Protein AF-A0A7C5YKZ9-F1 (afdb_monomer_lite)

Secondary structure (DSSP, 8-state):
--HHHHHHHHHTTSTTHHHHHHHHHTTSPTT-EEE--SSTTTT-EEE--TTSPTTGGGT-TTHHHHHHHHHH--TT-----TT-SS-TT-

Sequence (90 aa):
MDIKAKIISGAGKIPGGDKFLRAIARRYKEGSVVRIGAGEAKGLLWQRSHRYVNGYWLGIYELELQACIANELKAGDIFFDIGANAGFFL

pLDDT: mean 83.02, std 12.91, range [51.53, 97.12]

Foldseek 3Di:
DWPVLVVLVVLVVDVCSVVVVVVVVVVQDQQDWAAAPDAPSHRPIDGDHPVDDPCLSNRNPPRVVSVVCVVPDDPPDDDDPPPDDRPSVD

Radius of gyration: 14.32 Å; chains: 1; bounding box: 43×24×27 Å

Structure (mmCIF, N/CA/C/O backbone):
data_AF-A0A7C5YKZ9-F1
#
_entry.id   AF-A0A7C5YKZ9-F1
#
loop_
_atom_site.group_PDB
_atom_site.id
_atom_site.type_symbol
_atom_site.label_atom_id
_atom_site.label_alt_id
_atom_site.label_comp_id
_atom_site.label_asym_id
_atom_site.label_entity_id
_atom_site.label_seq_id
_atom_site.pdbx_PDB_ins_code
_atom_site.Cartn_x
_atom_site.Cartn_y
_atom_site.Cartn_z
_atom_site.occupancy
_atom_site.B_iso_or_equiv
_atom_site.auth_seq_id
_atom_site.auth_comp_id
_atom_site.auth_asym_id
_atom_site.auth_atom_id
_atom_site.pdbx_PDB_model_num
ATOM 1 N N . MET A 1 1 ? 6.799 9.675 9.017 1.00 51.53 1 MET A N 1
ATOM 2 C CA . MET A 1 1 ? 7.430 9.556 7.680 1.00 51.53 1 MET A CA 1
ATOM 3 C C . MET A 1 1 ? 8.472 8.433 7.720 1.00 51.53 1 MET A C 1
ATOM 5 O O . MET A 1 1 ? 9.419 8.537 8.492 1.00 51.53 1 MET A O 1
ATOM 9 N N . ASP A 1 2 ? 8.270 7.339 6.976 1.00 65.44 2 ASP A N 1
ATOM 10 C CA . ASP A 1 2 ? 9.111 6.125 7.029 1.00 65.44 2 ASP A CA 1
ATOM 11 C C . ASP A 1 2 ? 10.542 6.385 6.503 1.00 65.44 2 ASP A C 1
ATOM 13 O O . ASP A 1 2 ? 10.741 6.845 5.374 1.00 65.44 2 ASP A O 1
ATOM 17 N N . ILE A 1 3 ? 11.553 6.078 7.324 1.00 61.31 3 ILE A N 1
ATOM 18 C CA . ILE A 1 3 ? 12.985 6.273 7.032 1.00 61.31 3 ILE A CA 1
ATOM 19 C C . ILE A 1 3 ? 13.399 5.566 5.732 1.00 61.31 3 ILE A C 1
ATOM 21 O O . ILE A 1 3 ? 14.189 6.115 4.960 1.00 61.31 3 ILE A O 1
ATOM 25 N N . LYS A 1 4 ? 12.846 4.381 5.437 1.00 61.97 4 LYS A N 1
ATOM 26 C CA . LYS A 1 4 ? 13.185 3.637 4.213 1.00 61.97 4 LYS A CA 1
ATOM 27 C C . LYS A 1 4 ? 12.720 4.361 2.957 1.00 61.97 4 LYS A C 1
ATOM 29 O O . LYS A 1 4 ? 13.448 4.379 1.967 1.00 61.97 4 LYS A O 1
ATOM 34 N N . ALA A 1 5 ? 11.554 4.998 2.997 1.00 59.66 5 ALA A N 1
ATOM 35 C CA . ALA A 1 5 ? 11.042 5.752 1.860 1.00 59.66 5 ALA A CA 1
ATOM 36 C C . ALA A 1 5 ? 11.910 6.976 1.543 1.00 59.66 5 ALA A C 1
ATOM 38 O O . ALA A 1 5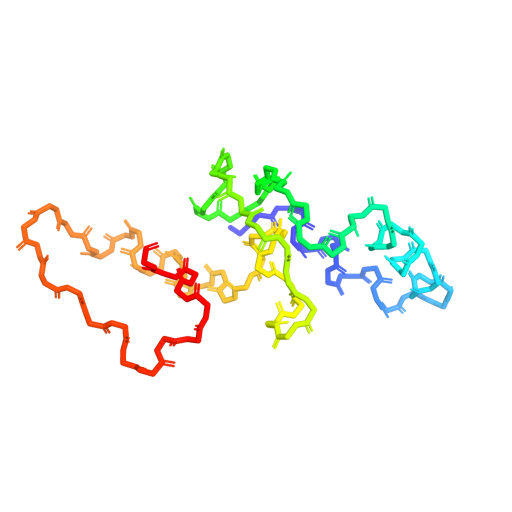 ? 12.193 7.251 0.377 1.00 59.66 5 ALA A O 1
ATOM 39 N N . LYS A 1 6 ? 12.405 7.661 2.582 1.00 61.06 6 LYS A N 1
ATOM 40 C CA . LYS A 1 6 ? 13.318 8.807 2.447 1.00 61.06 6 LYS A CA 1
ATO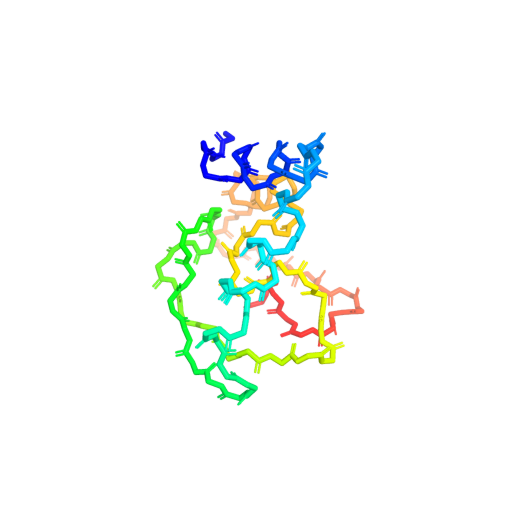M 41 C C . LYS A 1 6 ? 14.681 8.402 1.869 1.00 61.06 6 LYS A C 1
ATOM 43 O O . LYS A 1 6 ? 15.273 9.144 1.092 1.00 61.06 6 LYS A O 1
ATOM 48 N N . ILE A 1 7 ? 15.161 7.203 2.208 1.00 65.00 7 ILE A N 1
ATOM 49 C CA . ILE A 1 7 ? 16.392 6.633 1.640 1.00 65.00 7 ILE A CA 1
ATOM 50 C C . ILE A 1 7 ? 16.192 6.264 0.165 1.00 65.00 7 ILE A C 1
ATOM 52 O O . ILE A 1 7 ? 17.043 6.585 -0.662 1.00 65.00 7 ILE A O 1
ATOM 56 N N . ILE A 1 8 ? 15.066 5.635 -0.187 1.00 62.22 8 ILE A N 1
ATOM 57 C CA . ILE A 1 8 ? 14.766 5.255 -1.577 1.00 62.22 8 ILE A CA 1
ATOM 58 C C . ILE A 1 8 ? 14.630 6.500 -2.467 1.00 62.22 8 ILE A C 1
ATOM 60 O O . ILE A 1 8 ? 15.188 6.522 -3.564 1.00 62.22 8 ILE A O 1
ATOM 64 N N . SER A 1 9 ? 13.960 7.556 -1.992 1.00 59.00 9 SER A N 1
ATOM 65 C CA . SER A 1 9 ? 13.831 8.813 -2.742 1.00 59.00 9 SER A CA 1
ATOM 66 C C . SER A 1 9 ? 15.144 9.607 -2.822 1.00 59.00 9 SER A C 1
ATOM 68 O O . SER A 1 9 ? 15.405 10.266 -3.829 1.00 59.00 9 SER A O 1
ATOM 70 N N . GLY A 1 10 ? 16.009 9.511 -1.805 1.00 59.41 10 GLY A N 1
ATOM 71 C CA . GLY A 1 10 ? 17.342 10.123 -1.795 1.00 59.41 10 GLY A CA 1
ATOM 72 C C . GLY A 1 10 ? 18.361 9.419 -2.700 1.00 59.41 10 GLY A C 1
ATOM 73 O O . GLY A 1 10 ? 19.165 10.084 -3.353 1.00 59.41 10 GLY A O 1
ATOM 74 N N . ALA A 1 11 ? 18.304 8.088 -2.802 1.00 59.41 11 ALA A N 1
ATOM 75 C CA . ALA A 1 11 ? 19.246 7.287 -3.589 1.00 59.41 11 ALA A CA 1
ATOM 76 C C . ALA A 1 11 ? 19.186 7.569 -5.103 1.00 59.41 11 ALA A C 1
ATOM 78 O O . ALA A 1 11 ? 20.189 7.410 -5.797 1.00 59.41 11 ALA A O 1
ATOM 79 N N . GLY A 1 12 ? 18.043 8.040 -5.618 1.00 56.09 12 GLY A N 1
ATOM 80 C CA . GLY A 1 12 ? 17.884 8.430 -7.025 1.00 56.09 12 GLY A CA 1
ATOM 81 C C . GLY A 1 12 ? 18.662 9.688 -7.435 1.00 56.09 12 GLY A C 1
ATOM 82 O O . GLY A 1 12 ? 18.796 9.950 -8.626 1.00 56.09 12 GLY A O 1
ATOM 83 N N . LYS A 1 13 ? 19.189 10.456 -6.471 1.00 60.34 13 LYS A N 1
ATOM 84 C CA . LYS A 1 13 ? 19.971 11.682 -6.714 1.00 60.34 13 LYS A CA 1
ATOM 85 C C . LYS A 1 13 ? 21.485 11.438 -6.784 1.00 60.34 13 LYS A C 1
ATOM 87 O O . LYS A 1 13 ? 22.235 12.370 -7.054 1.00 60.34 13 LYS A O 1
ATOM 92 N N . ILE A 1 14 ? 21.937 10.205 -6.536 1.00 67.56 14 ILE A N 1
ATOM 93 C CA . ILE A 1 14 ? 23.355 9.824 -6.547 1.00 67.56 14 ILE A CA 1
ATOM 94 C C . ILE A 1 14 ? 23.714 9.281 -7.941 1.00 67.56 14 ILE A C 1
ATOM 96 O O . ILE A 1 14 ? 23.035 8.361 -8.413 1.00 67.56 14 ILE A O 1
ATOM 100 N N . PRO A 1 15 ? 24.782 9.773 -8.602 1.00 61.31 15 PRO A N 1
ATOM 101 C CA . PRO A 1 15 ? 25.251 9.210 -9.867 1.00 61.31 15 PRO A CA 1
ATOM 102 C C . PRO A 1 15 ? 25.519 7.699 -9.736 1.00 61.31 15 PRO A C 1
ATOM 104 O O . PRO A 1 15 ? 26.320 7.276 -8.907 1.00 61.31 15 PRO A O 1
ATOM 107 N N . GLY A 1 16 ? 24.824 6.870 -10.525 1.00 66.44 16 GLY A N 1
ATOM 108 C CA . GLY A 1 16 ? 24.913 5.401 -10.473 1.00 66.44 16 GLY A CA 1
ATOM 109 C C . GLY A 1 16 ? 23.965 4.709 -9.479 1.00 66.44 16 GLY A C 1
ATOM 110 O O . GLY A 1 16 ? 23.807 3.485 -9.542 1.00 66.44 16 GLY A O 1
ATOM 111 N N . GLY A 1 17 ? 23.278 5.463 -8.614 1.00 66.50 17 GLY A N 1
ATOM 112 C CA . GLY A 1 17 ? 22.252 4.939 -7.704 1.00 66.50 17 GLY A CA 1
ATOM 113 C C . GLY A 1 17 ? 21.041 4.364 -8.445 1.00 66.50 17 GLY A C 1
ATOM 114 O O . GLY A 1 17 ? 20.444 3.380 -8.014 1.00 66.50 17 GLY A O 1
ATOM 115 N N . ASP A 1 18 ? 20.737 4.889 -9.629 1.00 66.88 18 ASP A N 1
ATOM 116 C CA . ASP A 1 18 ? 19.675 4.403 -10.505 1.00 66.88 18 ASP A CA 1
ATOM 117 C C . ASP A 1 18 ? 19.933 2.967 -11.012 1.00 66.88 18 ASP A C 1
ATOM 119 O O . ASP A 1 18 ? 19.013 2.148 -11.051 1.00 66.88 18 ASP A O 1
ATOM 123 N N . LYS A 1 19 ? 21.182 2.616 -11.351 1.00 72.50 19 LYS A N 1
ATOM 124 C CA . LYS A 1 19 ? 21.564 1.253 -11.765 1.00 72.50 19 LYS A CA 1
ATOM 125 C C . LYS A 1 19 ? 21.416 0.261 -10.615 1.00 72.50 19 LYS A C 1
ATOM 127 O O . LYS A 1 19 ? 20.943 -0.857 -10.830 1.00 72.50 19 LYS A O 1
ATOM 132 N N . PHE A 1 20 ? 21.779 0.677 -9.404 1.00 70.69 20 PHE A N 1
ATOM 133 C CA . PHE A 1 20 ? 21.617 -0.123 -8.192 1.00 70.69 20 PHE A CA 1
ATOM 134 C C . PHE A 1 20 ? 20.137 -0.341 -7.846 1.00 70.69 20 PHE A C 1
ATOM 136 O O . PHE A 1 20 ? 19.709 -1.480 -7.648 1.00 70.69 20 PHE A O 1
ATOM 143 N N . LEU A 1 21 ? 19.326 0.721 -7.879 1.00 70.69 21 LEU A N 1
ATOM 144 C CA . LEU A 1 21 ? 17.878 0.641 -7.675 1.00 70.69 21 LEU A CA 1
ATOM 145 C C . LEU A 1 21 ? 17.208 -0.257 -8.724 1.00 70.69 21 LEU A C 1
ATOM 147 O O . LEU A 1 21 ? 16.397 -1.113 -8.369 1.00 70.69 21 LEU A O 1
ATOM 151 N N . ARG A 1 22 ? 17.600 -0.152 -10.002 1.00 72.06 22 ARG A N 1
ATOM 152 C CA . ARG A 1 22 ? 17.141 -1.064 -11.066 1.00 72.06 22 ARG A CA 1
ATOM 153 C C . ARG A 1 22 ? 17.552 -2.512 -10.804 1.00 72.06 22 ARG A C 1
ATOM 155 O O . ARG A 1 22 ? 16.753 -3.417 -11.030 1.00 72.06 22 ARG A O 1
ATOM 162 N N . ALA A 1 23 ? 18.770 -2.758 -10.322 1.00 74.69 23 ALA A N 1
ATOM 163 C CA . ALA A 1 23 ? 19.235 -4.106 -9.998 1.00 74.69 23 ALA A CA 1
ATOM 164 C C . ALA A 1 23 ? 18.432 -4.743 -8.857 1.00 74.69 23 ALA A C 1
ATOM 166 O O . ALA A 1 23 ? 18.074 -5.916 -8.950 1.00 74.69 23 ALA A O 1
ATOM 167 N N . ILE A 1 24 ? 18.093 -3.968 -7.825 1.00 74.50 24 IL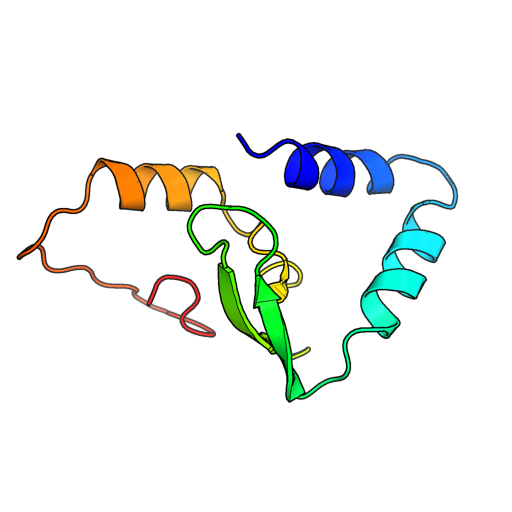E A N 1
ATOM 168 C CA . ILE A 1 24 ? 17.196 -4.414 -6.755 1.00 74.50 24 ILE A CA 1
ATOM 169 C C . ILE A 1 24 ? 15.785 -4.648 -7.302 1.00 74.50 24 ILE A C 1
ATOM 171 O O . ILE A 1 24 ? 15.201 -5.695 -7.035 1.00 74.50 24 ILE A O 1
ATOM 175 N N . ALA A 1 25 ? 15.251 -3.724 -8.104 1.00 73.50 25 ALA A N 1
ATOM 176 C CA . ALA A 1 25 ? 13.908 -3.839 -8.668 1.00 73.50 25 ALA A CA 1
ATOM 177 C C . ALA A 1 25 ? 13.733 -5.099 -9.536 1.00 73.50 25 ALA A C 1
ATOM 179 O O . ALA A 1 25 ? 12.666 -5.706 -9.507 1.00 73.50 25 ALA A O 1
ATOM 180 N N . ARG A 1 26 ? 14.783 -5.538 -10.247 1.00 75.81 26 ARG A N 1
ATOM 181 C CA . ARG A 1 26 ? 14.791 -6.788 -11.034 1.00 75.81 26 ARG A CA 1
ATOM 182 C C . ARG A 1 26 ? 14.661 -8.067 -10.199 1.00 75.81 26 ARG A C 1
ATOM 184 O O . ARG A 1 26 ? 14.348 -9.110 -10.763 1.00 75.81 26 ARG A O 1
ATOM 191 N N . ARG A 1 27 ? 14.919 -8.024 -8.886 1.00 76.00 27 ARG A N 1
ATOM 192 C CA . ARG A 1 27 ? 14.778 -9.206 -8.010 1.00 76.00 27 ARG A CA 1
ATOM 193 C C . ARG A 1 27 ? 13.323 -9.574 -7.756 1.00 76.00 27 ARG A C 1
ATOM 195 O O . ARG A 1 27 ? 13.022 -10.735 -7.502 1.00 76.00 27 ARG A O 1
ATOM 202 N N . TYR A 1 28 ? 12.431 -8.599 -7.833 1.00 78.56 28 TYR A N 1
ATOM 203 C CA . TYR A 1 28 ? 11.001 -8.838 -7.758 1.00 78.56 28 TYR A CA 1
ATOM 204 C C . TYR A 1 28 ? 10.552 -9.275 -9.149 1.00 78.56 28 TYR A C 1
ATOM 206 O O . TYR A 1 28 ? 10.763 -8.539 -10.099 1.00 78.56 28 TYR A O 1
ATOM 214 N N . LYS A 1 29 ? 9.991 -10.470 -9.327 1.00 83.62 29 LYS A N 1
ATOM 215 C CA . LYS A 1 29 ? 9.542 -10.926 -10.657 1.00 83.62 29 LYS A CA 1
ATOM 216 C C . LYS A 1 29 ? 8.141 -10.396 -10.944 1.00 83.62 29 LYS A C 1
ATOM 218 O O . LYS A 1 29 ? 7.376 -10.158 -10.010 1.00 83.62 29 LYS A O 1
ATOM 223 N N . GLU A 1 30 ? 7.804 -10.195 -12.211 1.00 85.81 30 GLU A N 1
ATOM 224 C CA . GLU A 1 30 ? 6.417 -9.891 -12.576 1.00 85.81 30 GLU A CA 1
ATOM 225 C C . GLU A 1 30 ? 5.480 -10.993 -12.073 1.00 85.81 30 GLU A C 1
ATOM 227 O O . GLU A 1 30 ? 5.838 -12.170 -12.121 1.00 85.81 30 GLU A O 1
ATOM 232 N N . GLY A 1 31 ? 4.330 -10.612 -11.518 1.00 87.38 31 GLY A N 1
ATOM 233 C CA . GLY A 1 31 ? 3.366 -11.539 -10.928 1.00 87.38 31 GLY A CA 1
ATOM 234 C C . GLY A 1 31 ? 3.781 -12.145 -9.583 1.00 87.38 31 GLY A C 1
ATOM 235 O O . GLY A 1 31 ? 2.991 -12.871 -8.987 1.00 87.38 31 GLY A O 1
ATOM 236 N N . SER A 1 32 ? 4.986 -11.860 -9.071 1.00 90.62 32 SER A N 1
ATOM 237 C CA . SER A 1 32 ? 5.403 -12.358 -7.753 1.00 90.62 32 SER A CA 1
ATOM 238 C C . SER A 1 32 ? 4.651 -11.664 -6.621 1.00 90.62 32 SER A C 1
ATOM 240 O O . SER A 1 32 ? 4.413 -10.458 -6.670 1.00 90.62 32 SER A O 1
ATOM 242 N N . VAL A 1 33 ? 4.314 -12.421 -5.578 1.00 93.31 33 VAL A N 1
ATOM 243 C CA . VAL A 1 33 ? 3.764 -11.872 -4.336 1.00 93.31 33 VAL A CA 1
ATOM 244 C C . VAL A 1 33 ? 4.913 -11.501 -3.407 1.00 93.31 33 VAL A C 1
ATOM 246 O O . VAL A 1 33 ? 5.804 -12.310 -3.146 1.00 93.31 33 VAL A O 1
ATOM 249 N N . VAL A 1 34 ? 4.904 -10.267 -2.915 1.00 91.25 34 VAL A N 1
ATOM 250 C CA . VAL A 1 34 ? 5.959 -9.712 -2.066 1.00 91.25 34 VAL A CA 1
ATOM 251 C C . VAL A 1 34 ? 5.343 -9.095 -0.821 1.00 91.25 34 VAL A C 1
ATOM 253 O O . VAL A 1 34 ? 4.204 -8.639 -0.844 1.00 91.25 34 VAL A O 1
ATOM 256 N N . ARG A 1 35 ? 6.096 -9.061 0.277 1.00 94.25 35 ARG A N 1
ATOM 257 C CA . ARG A 1 35 ? 5.660 -8.368 1.489 1.00 94.25 35 ARG A CA 1
ATOM 258 C C . ARG A 1 35 ? 6.028 -6.890 1.402 1.00 94.25 35 ARG A C 1
ATOM 260 O O . ARG A 1 35 ? 7.194 -6.568 1.173 1.00 94.25 35 ARG A O 1
ATOM 267 N N . ILE A 1 36 ? 5.054 -6.013 1.623 1.00 92.56 36 ILE A N 1
ATOM 268 C CA . ILE A 1 36 ? 5.252 -4.563 1.637 1.00 92.56 36 ILE A CA 1
ATOM 269 C C . ILE A 1 36 ? 6.162 -4.185 2.812 1.00 92.56 36 ILE A C 1
ATOM 271 O O . ILE A 1 36 ? 5.962 -4.621 3.949 1.00 92.56 36 ILE A O 1
ATOM 275 N N . GLY A 1 37 ? 7.198 -3.392 2.530 1.00 90.69 37 GLY A N 1
ATOM 276 C CA . GLY A 1 37 ? 8.281 -3.112 3.475 1.00 90.69 37 GLY A CA 1
ATOM 277 C C . GLY A 1 37 ? 8.198 -1.779 4.224 1.00 90.69 37 GLY A C 1
ATOM 278 O O . GLY A 1 37 ? 8.983 -1.596 5.161 1.00 90.69 37 GLY A O 1
ATOM 279 N N . ALA A 1 38 ? 7.313 -0.870 3.808 1.00 91.81 38 ALA A N 1
ATOM 280 C CA . ALA A 1 38 ? 7.212 0.506 4.299 1.00 91.81 38 ALA A CA 1
ATOM 281 C C . ALA A 1 38 ? 5.773 1.047 4.190 1.00 91.81 38 ALA A C 1
ATOM 283 O O . ALA A 1 38 ? 4.939 0.423 3.536 1.00 91.81 38 ALA A O 1
ATOM 284 N N . GLY A 1 39 ? 5.519 2.208 4.800 1.00 94.50 39 GLY A N 1
ATOM 285 C CA . GLY A 1 39 ? 4.209 2.878 4.766 1.00 94.50 39 GLY A CA 1
ATOM 286 C C . GLY A 1 39 ? 3.160 2.223 5.669 1.00 94.50 39 GLY A C 1
ATOM 287 O O . GLY A 1 39 ? 3.470 1.298 6.419 1.00 94.50 39 GLY A O 1
ATOM 288 N N . GLU A 1 40 ? 1.920 2.696 5.585 1.00 95.62 40 GLU A N 1
ATOM 289 C CA . GLU A 1 40 ? 0.797 2.186 6.387 1.00 95.62 40 GLU A CA 1
ATOM 290 C C . GLU A 1 40 ? 0.387 0.769 5.955 1.00 95.62 40 GLU A C 1
ATOM 292 O O . GLU A 1 40 ? -0.027 -0.047 6.770 1.00 95.62 40 GLU A O 1
ATOM 297 N N . ALA A 1 41 ? 0.629 0.409 4.689 1.00 94.19 41 ALA A N 1
ATOM 298 C CA . ALA A 1 41 ? 0.414 -0.947 4.174 1.00 94.19 41 ALA A CA 1
ATOM 299 C C . ALA A 1 41 ? 1.536 -1.946 4.548 1.00 94.19 41 ALA A C 1
ATOM 301 O O . ALA A 1 41 ? 1.578 -3.075 4.046 1.00 94.19 41 ALA A O 1
ATOM 302 N N . LYS A 1 42 ? 2.501 -1.553 5.392 1.00 95.12 42 LYS A N 1
ATOM 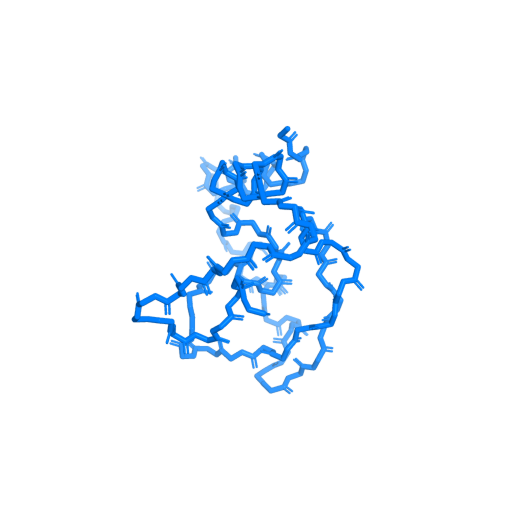303 C CA . LYS A 1 42 ? 3.651 -2.390 5.760 1.00 95.12 42 LYS A CA 1
ATOM 304 C C . LYS A 1 42 ? 3.208 -3.724 6.356 1.00 95.12 42 LYS A C 1
ATOM 306 O O . LYS A 1 42 ? 2.418 -3.799 7.287 1.00 95.12 42 LYS A O 1
ATOM 311 N N . GLY A 1 43 ? 3.822 -4.797 5.868 1.00 95.00 43 GLY A N 1
ATOM 312 C CA . GLY A 1 43 ? 3.540 -6.157 6.314 1.00 95.00 43 GLY A CA 1
ATOM 313 C C . GLY A 1 43 ? 2.458 -6.863 5.501 1.00 95.00 43 GLY A C 1
ATOM 314 O O . GLY A 1 43 ? 2.452 -8.095 5.520 1.00 95.00 43 GLY A O 1
ATOM 315 N N . LEU A 1 44 ? 1.633 -6.143 4.735 1.00 95.19 44 LEU A N 1
ATOM 316 C CA . LEU A 1 44 ? 0.673 -6.745 3.809 1.00 95.19 44 LEU A CA 1
ATOM 317 C C . LEU A 1 44 ? 1.380 -7.407 2.618 1.00 95.19 44 LEU A C 1
ATOM 319 O O . LEU A 1 44 ? 2.560 -7.160 2.343 1.00 95.19 44 LEU A O 1
ATOM 323 N N . LEU A 1 45 ? 0.666 -8.298 1.934 1.00 94.94 45 LEU A N 1
ATOM 324 C CA . LEU A 1 45 ? 1.144 -8.962 0.726 1.00 94.94 45 LEU A CA 1
ATOM 325 C C . LEU A 1 45 ? 0.647 -8.209 -0.507 1.00 94.94 45 LEU A C 1
ATOM 327 O O . LEU A 1 45 ? -0.513 -7.822 -0.572 1.00 94.94 45 LEU A O 1
ATOM 331 N N . TRP A 1 46 ? 1.523 -8.038 -1.491 1.00 93.06 46 TRP A N 1
ATOM 332 C CA . TRP A 1 46 ? 1.225 -7.352 -2.741 1.00 93.06 46 TRP A CA 1
ATOM 333 C C . TRP A 1 46 ? 1.670 -8.190 -3.933 1.00 93.06 46 TRP A C 1
ATOM 335 O O . TRP A 1 46 ? 2.807 -8.666 -3.963 1.00 93.06 46 TRP A O 1
ATOM 345 N N . GLN A 1 47 ? 0.814 -8.334 -4.943 1.00 91.88 47 GLN A N 1
ATOM 346 C CA . GLN A 1 47 ? 1.191 -8.967 -6.204 1.00 91.88 47 GLN A CA 1
ATOM 347 C C . GLN A 1 47 ? 1.821 -7.933 -7.143 1.00 91.88 47 GLN A C 1
ATOM 349 O O . GLN A 1 47 ? 1.190 -6.963 -7.561 1.00 91.88 47 GLN A O 1
ATOM 354 N N . ARG A 1 48 ? 3.097 -8.125 -7.484 1.00 87.25 48 ARG A N 1
ATOM 355 C CA . ARG A 1 48 ? 3.829 -7.222 -8.371 1.00 87.25 48 ARG A CA 1
ATOM 356 C C . ARG A 1 48 ? 3.220 -7.240 -9.770 1.00 87.25 48 ARG A C 1
ATOM 358 O O . ARG A 1 48 ? 3.087 -8.306 -10.368 1.00 87.25 48 ARG A O 1
ATOM 365 N N . SER A 1 49 ? 2.961 -6.051 -10.305 1.00 85.00 49 SER A N 1
ATOM 366 C CA . SER A 1 49 ? 2.650 -5.861 -11.715 1.00 85.00 49 SER A CA 1
ATOM 367 C C . SER A 1 49 ? 3.360 -4.624 -12.261 1.00 85.00 49 SER A C 1
ATOM 369 O O . SER A 1 49 ? 3.334 -3.554 -11.651 1.00 85.00 49 SER A O 1
ATOM 371 N N . HIS A 1 50 ? 4.005 -4.780 -13.413 1.00 74.94 50 HIS A N 1
ATOM 372 C CA . HIS A 1 50 ? 4.697 -3.733 -14.159 1.00 74.94 50 HIS A CA 1
ATOM 373 C C . HIS A 1 50 ? 3.731 -2.733 -14.802 1.00 74.94 50 HIS A C 1
ATOM 375 O O . HIS A 1 50 ? 4.156 -1.652 -15.206 1.00 74.94 50 HIS A O 1
ATOM 381 N N . ARG A 1 51 ? 2.443 -3.087 -14.897 1.00 76.62 51 ARG A N 1
ATOM 382 C CA . ARG A 1 51 ? 1.378 -2.209 -15.401 1.00 76.62 51 ARG A CA 1
ATOM 383 C C . ARG A 1 51 ? 1.038 -1.091 -14.415 1.00 76.62 51 ARG A C 1
ATOM 385 O O . ARG A 1 51 ? 0.485 -0.071 -14.817 1.00 76.62 51 ARG A O 1
ATOM 392 N N . TYR A 1 52 ? 1.341 -1.293 -13.136 1.00 77.44 52 TYR A N 1
ATOM 393 C CA . TYR A 1 52 ? 0.990 -0.371 -12.067 1.00 77.44 52 TYR A CA 1
ATOM 394 C C . TYR A 1 52 ? 2.149 0.540 -11.685 1.00 77.44 52 TYR A C 1
ATOM 396 O O . TYR A 1 52 ? 3.303 0.324 -12.059 1.00 77.44 52 TYR A O 1
ATOM 404 N N . VAL A 1 53 ? 1.823 1.586 -10.930 1.00 77.31 53 VAL A N 1
ATOM 405 C CA . VAL A 1 53 ? 2.788 2.601 -10.522 1.00 77.31 53 VAL A CA 1
ATOM 406 C C . VAL A 1 53 ? 3.951 1.961 -9.759 1.00 77.31 53 VAL A C 1
ATOM 408 O O . VAL A 1 53 ? 3.775 1.160 -8.836 1.00 77.31 53 VAL A O 1
ATOM 411 N N . ASN A 1 54 ? 5.170 2.349 -10.139 1.00 74.62 54 ASN A N 1
ATOM 412 C CA . ASN A 1 54 ? 6.371 1.959 -9.414 1.00 74.62 54 ASN A CA 1
ATOM 413 C C . ASN A 1 54 ? 6.294 2.500 -7.979 1.00 74.62 54 ASN A C 1
ATOM 415 O O . ASN A 1 54 ? 6.246 3.709 -7.779 1.00 74.62 54 ASN A O 1
ATOM 419 N N . GLY A 1 55 ? 6.309 1.607 -6.986 1.00 80.94 55 GLY A N 1
ATOM 420 C CA . GLY A 1 55 ? 6.277 1.987 -5.569 1.00 80.94 55 GLY A CA 1
ATOM 421 C C . GLY A 1 55 ? 5.192 1.304 -4.738 1.00 80.94 55 GLY A C 1
ATOM 422 O O . GLY A 1 55 ? 5.387 1.196 -3.529 1.00 80.94 55 GLY A O 1
ATOM 423 N N . TYR A 1 56 ? 4.129 0.764 -5.354 1.00 88.94 56 TYR A N 1
ATOM 424 C CA . TYR A 1 56 ? 3.071 0.028 -4.635 1.00 88.94 56 TYR A CA 1
ATOM 425 C C . TYR A 1 56 ? 3.637 -1.130 -3.812 1.00 88.94 56 TYR A C 1
ATOM 427 O O . TYR A 1 56 ? 3.483 -1.181 -2.598 1.00 88.94 56 TYR A O 1
ATOM 435 N N . TRP A 1 57 ? 4.421 -2.005 -4.443 1.00 88.31 57 TRP A N 1
ATOM 436 C CA . TRP A 1 57 ? 5.007 -3.166 -3.765 1.00 88.31 57 TRP A CA 1
ATOM 437 C C . TRP A 1 57 ? 6.077 -2.804 -2.718 1.00 88.31 57 TRP A C 1
ATOM 439 O O . TRP A 1 57 ? 6.480 -3.649 -1.921 1.00 88.31 57 TRP A O 1
ATOM 449 N N . LEU A 1 58 ? 6.569 -1.560 -2.732 1.00 88.62 58 LEU A N 1
ATOM 450 C CA . LEU A 1 58 ? 7.467 -1.032 -1.704 1.00 88.62 58 LEU A CA 1
ATOM 451 C C . LEU A 1 58 ? 6.690 -0.367 -0.557 1.00 88.62 58 LEU A C 1
ATOM 453 O O . LEU A 1 58 ? 7.263 -0.205 0.518 1.00 88.62 58 LEU A O 1
ATOM 457 N N . GLY A 1 59 ? 5.421 -0.004 -0.776 1.00 90.62 59 GLY A N 1
ATOM 458 C CA . GLY A 1 59 ? 4.558 0.707 0.174 1.00 90.62 59 GLY A CA 1
ATOM 459 C C . GLY A 1 59 ? 4.812 2.210 0.256 1.00 90.62 59 GLY A C 1
ATOM 460 O O . GLY A 1 59 ? 4.355 2.868 1.181 1.00 90.62 59 GLY A O 1
ATOM 461 N N . ILE A 1 60 ? 5.559 2.775 -0.695 1.00 91.00 60 ILE A N 1
ATOM 462 C CA . ILE A 1 60 ? 6.008 4.180 -0.646 1.00 91.00 60 ILE A CA 1
ATOM 463 C C . ILE A 1 60 ? 5.150 5.129 -1.489 1.00 91.00 60 ILE A C 1
ATOM 465 O O . ILE A 1 60 ? 5.517 6.287 -1.676 1.00 91.00 60 ILE A O 1
ATOM 469 N N . TYR A 1 61 ? 4.047 4.634 -2.042 1.00 91.19 61 TYR A N 1
ATOM 470 C CA . TYR A 1 61 ? 3.151 5.424 -2.872 1.00 91.19 61 TYR A CA 1
ATOM 471 C C . TYR A 1 61 ? 2.294 6.353 -2.013 1.00 91.19 61 TYR A C 1
ATOM 473 O O . TYR A 1 61 ? 1.587 5.872 -1.139 1.00 91.19 61 TYR A O 1
ATOM 481 N N . GLU A 1 62 ? 2.373 7.665 -2.249 1.00 91.81 62 GLU A N 1
ATOM 482 C CA . GLU A 1 62 ? 1.517 8.671 -1.596 1.00 91.81 62 GLU A CA 1
ATOM 483 C C . GLU A 1 62 ? 1.460 8.552 -0.057 1.00 91.81 62 GLU A C 1
ATOM 485 O O . GLU A 1 62 ? 0.400 8.511 0.558 1.00 91.81 62 GLU A O 1
ATOM 490 N N . LEU A 1 63 ? 2.630 8.501 0.591 1.00 92.50 63 LEU A N 1
ATOM 491 C CA . LEU A 1 63 ? 2.755 8.294 2.044 1.00 92.50 63 LEU A CA 1
ATOM 492 C C . LEU A 1 63 ? 1.968 9.286 2.910 1.00 92.50 63 LEU A C 1
ATOM 494 O O . LEU A 1 63 ? 1.517 8.925 3.991 1.00 92.50 63 LEU A O 1
ATOM 498 N N . GLU A 1 64 ? 1.835 10.533 2.467 1.00 93.31 64 GLU A N 1
ATOM 499 C CA . GLU A 1 64 ? 1.061 11.545 3.192 1.00 93.31 64 GLU A CA 1
ATOM 500 C C . GLU A 1 64 ? -0.440 11.247 3.129 1.00 93.31 64 GLU A C 1
ATOM 502 O O . GLU A 1 64 ? -1.125 11.374 4.141 1.00 93.31 64 GLU A O 1
ATOM 507 N N . LEU A 1 65 ? -0.935 10.765 1.982 1.00 93.56 65 LEU A N 1
ATOM 508 C CA . LEU A 1 65 ? -2.322 10.327 1.844 1.00 93.56 65 LEU A CA 1
ATOM 509 C C . LEU A 1 65 ? -2.575 9.045 2.638 1.00 93.56 65 LEU A C 1
ATOM 511 O O . LEU A 1 65 ? -3.580 8.972 3.333 1.00 93.56 65 LEU A O 1
ATOM 515 N N . GLN A 1 66 ? -1.647 8.078 2.605 1.00 95.06 66 GLN A N 1
ATOM 516 C CA . GLN A 1 66 ? -1.731 6.890 3.464 1.00 95.06 66 GLN A CA 1
ATOM 517 C C . GLN A 1 66 ? -1.905 7.287 4.936 1.00 95.06 66 GLN A C 1
ATOM 519 O O . GLN A 1 66 ? -2.814 6.801 5.600 1.00 95.06 66 GLN A O 1
ATOM 524 N N . ALA A 1 67 ? -1.063 8.202 5.428 1.00 95.50 67 ALA A N 1
ATOM 525 C CA . ALA A 1 67 ? -1.129 8.672 6.807 1.00 95.50 67 ALA A CA 1
ATOM 526 C C . ALA A 1 67 ? -2.432 9.429 7.105 1.00 95.50 67 ALA A C 1
ATOM 528 O O . ALA A 1 67 ? -3.004 9.255 8.175 1.00 95.50 67 ALA A O 1
ATOM 529 N N . CYS A 1 68 ? -2.918 10.256 6.175 1.00 96.31 68 CYS A N 1
ATOM 530 C CA . CYS A 1 68 ? -4.203 10.941 6.311 1.00 96.31 68 CYS A CA 1
ATOM 531 C C . CYS A 1 68 ? -5.351 9.929 6.443 1.00 96.31 68 CYS A C 1
ATOM 533 O O . CYS A 1 68 ? -6.091 9.961 7.418 1.00 96.31 68 CYS A O 1
ATOM 535 N N . ILE A 1 69 ? -5.433 8.958 5.530 1.00 95.69 69 ILE A N 1
ATOM 536 C CA . ILE A 1 69 ? -6.451 7.900 5.555 1.00 95.69 69 ILE A CA 1
ATOM 537 C C . ILE A 1 69 ? -6.391 7.117 6.873 1.00 95.69 69 ILE A C 1
ATOM 539 O O . ILE A 1 69 ? -7.419 6.940 7.518 1.00 95.69 69 ILE A O 1
ATOM 543 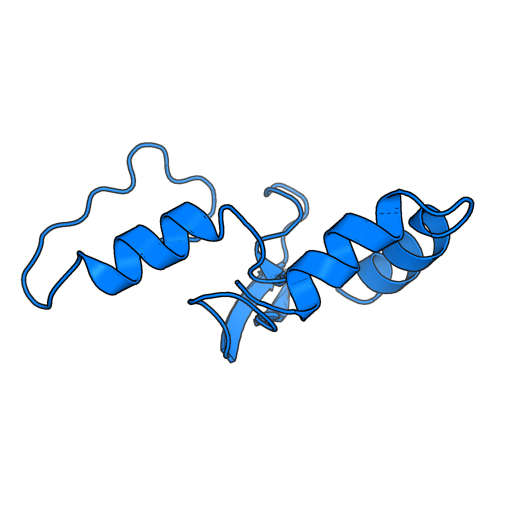N N . ALA A 1 70 ? -5.200 6.689 7.299 1.00 94.75 70 ALA A N 1
ATOM 544 C CA . ALA A 1 70 ? -5.024 5.905 8.521 1.00 94.75 70 ALA A CA 1
ATOM 545 C C . ALA A 1 70 ? -5.395 6.669 9.806 1.00 94.75 70 ALA A C 1
ATOM 547 O O . ALA A 1 70 ? -5.823 6.050 10.778 1.00 94.75 70 ALA A O 1
ATOM 548 N N . ASN A 1 71 ? -5.222 7.994 9.824 1.00 96.69 71 ASN A N 1
ATOM 549 C CA . ASN A 1 71 ? -5.556 8.826 10.981 1.00 96.69 71 ASN A CA 1
ATOM 550 C C . ASN A 1 71 ? -7.031 9.249 11.010 1.00 96.69 71 ASN A C 1
ATOM 552 O O . ASN A 1 71 ? -7.596 9.400 12.093 1.00 96.69 71 ASN A O 1
ATOM 556 N N . GLU A 1 72 ? -7.638 9.467 9.842 1.00 96.88 72 GLU A N 1
ATOM 557 C CA . GLU A 1 72 ? -8.977 10.050 9.738 1.00 96.88 72 GLU A CA 1
ATOM 558 C C . GLU A 1 72 ? -10.083 8.994 9.610 1.00 96.88 72 GLU A C 1
ATOM 560 O O . GLU A 1 72 ? -11.153 9.176 10.195 1.00 96.88 72 GLU A O 1
ATOM 565 N N . LEU A 1 73 ? -9.843 7.885 8.892 1.00 96.50 73 LEU A N 1
ATOM 566 C CA . LEU A 1 73 ? -10.848 6.832 8.729 1.00 96.50 73 LEU A CA 1
ATOM 567 C C . LEU A 1 73 ? -11.014 6.000 9.998 1.00 96.50 73 LEU A C 1
ATOM 569 O O . LEU A 1 73 ? -10.053 5.575 10.643 1.00 96.50 73 LEU A O 1
ATOM 573 N N . LYS A 1 74 ? -12.269 5.691 10.311 1.00 95.94 74 LYS A N 1
ATOM 574 C CA . LYS A 1 74 ? -12.675 4.882 11.456 1.00 95.94 74 LYS A CA 1
ATOM 575 C C . LYS A 1 74 ? -13.518 3.700 11.002 1.00 95.94 74 LYS A C 1
ATOM 577 O O . LYS A 1 74 ? -14.092 3.671 9.915 1.00 95.94 74 LYS A O 1
ATOM 582 N N . ALA A 1 75 ? -13.610 2.695 11.869 1.00 95.25 75 ALA A N 1
ATOM 583 C CA . ALA A 1 75 ? -14.484 1.557 11.626 1.00 95.25 75 ALA A CA 1
ATOM 584 C C . ALA A 1 75 ? -15.939 2.030 11.465 1.00 95.25 75 ALA A C 1
ATOM 586 O O . ALA A 1 75 ? -16.483 2.682 12.355 1.00 95.25 75 ALA A O 1
ATOM 587 N N . GLY A 1 76 ? -16.558 1.669 10.340 1.00 96.44 76 GLY A N 1
ATOM 588 C CA . GLY A 1 76 ? -17.918 2.079 9.984 1.00 96.44 76 GLY A CA 1
ATOM 589 C C . GLY A 1 76 ? -17.989 3.224 8.972 1.00 96.44 76 GLY A C 1
ATOM 590 O O . GLY A 1 76 ? -19.061 3.442 8.411 1.00 96.44 76 GLY A O 1
ATOM 591 N N . ASP A 1 77 ? -16.875 3.902 8.688 1.00 97.12 77 ASP A N 1
ATOM 592 C CA . ASP A 1 77 ? -16.831 4.905 7.627 1.00 97.12 77 ASP A CA 1
ATOM 593 C C . ASP A 1 77 ? -16.940 4.258 6.240 1.00 97.12 77 ASP A C 1
ATOM 595 O O . ASP A 1 77 ? -16.538 3.112 6.017 1.00 97.12 77 ASP A O 1
ATOM 599 N N . ILE A 1 78 ? -17.472 5.023 5.285 1.00 95.50 78 ILE A N 1
ATOM 600 C CA . ILE A 1 78 ? -17.531 4.634 3.876 1.00 95.50 78 ILE A CA 1
ATOM 601 C C . ILE A 1 78 ? -16.406 5.356 3.135 1.00 95.50 78 ILE A C 1
ATOM 603 O O . ILE A 1 78 ? -16.386 6.585 3.071 1.00 95.50 78 ILE A O 1
ATOM 607 N N . PHE A 1 79 ? -15.496 4.583 2.545 1.00 94.50 79 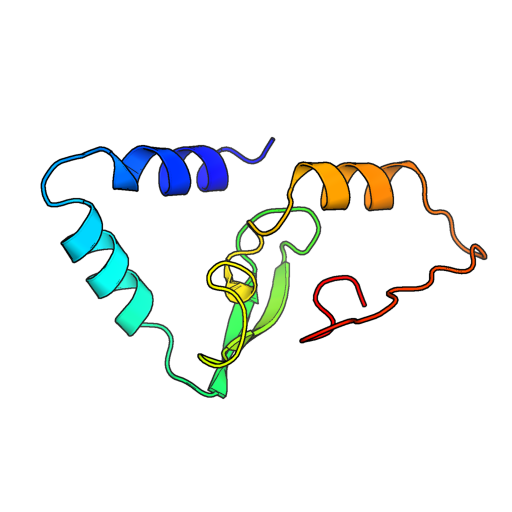PHE A N 1
ATOM 608 C CA . PHE A 1 79 ? -14.390 5.091 1.739 1.00 94.50 79 PHE A CA 1
ATOM 609 C C . PHE A 1 79 ? -14.598 4.758 0.258 1.00 94.50 79 PHE A C 1
ATOM 611 O O . PHE A 1 79 ? -14.897 3.618 -0.095 1.00 94.50 79 PHE A O 1
ATOM 618 N N . PHE A 1 80 ? -14.430 5.758 -0.610 1.00 94.31 80 PHE A N 1
ATOM 619 C CA . PHE A 1 80 ? -14.543 5.608 -2.061 1.00 94.31 80 PHE A CA 1
ATOM 620 C C . PHE A 1 80 ? -13.184 5.857 -2.726 1.00 94.31 80 PHE A C 1
ATOM 622 O O . PHE A 1 80 ? -12.735 6.999 -2.798 1.00 94.31 80 PHE A O 1
ATOM 629 N N . ASP A 1 81 ? -12.564 4.808 -3.273 1.00 92.50 81 ASP A N 1
ATOM 630 C CA . ASP A 1 81 ? -11.367 4.918 -4.123 1.00 92.50 81 ASP A CA 1
ATOM 631 C C . ASP A 1 81 ? -11.789 5.076 -5.597 1.00 92.50 81 ASP A C 1
ATOM 633 O O . ASP A 1 81 ? -11.868 4.122 -6.380 1.00 92.50 81 ASP A O 1
ATOM 637 N N . ILE A 1 82 ? -12.191 6.295 -5.962 1.00 92.62 82 ILE A N 1
ATOM 638 C CA . ILE A 1 82 ? -12.697 6.592 -7.307 1.00 92.62 82 ILE A CA 1
ATOM 639 C C . ILE A 1 82 ? -11.537 6.580 -8.302 1.00 92.62 82 ILE A C 1
ATOM 641 O O . ILE A 1 82 ? -10.611 7.381 -8.212 1.00 92.62 82 ILE A O 1
ATOM 645 N N . GLY A 1 83 ? -11.631 5.713 -9.311 1.00 88.88 83 GLY A N 1
ATOM 646 C CA . GLY A 1 83 ? -10.567 5.555 -10.303 1.00 88.88 83 GLY A CA 1
ATOM 647 C C . GLY A 1 83 ? -9.412 4.677 -9.820 1.00 88.88 83 GLY A C 1
ATOM 648 O O . GLY A 1 83 ? -8.331 4.736 -10.411 1.00 88.88 83 GLY A O 1
ATOM 649 N N . ALA A 1 84 ? -9.644 3.856 -8.786 1.00 87.31 84 ALA A N 1
ATOM 650 C CA . ALA A 1 84 ? -8.699 2.862 -8.299 1.00 87.31 84 ALA A CA 1
ATOM 651 C C . ALA A 1 84 ? -8.058 2.089 -9.462 1.00 87.31 84 ALA A C 1
ATOM 653 O O . ALA A 1 84 ? -8.740 1.448 -10.263 1.00 87.31 84 ALA A O 1
ATOM 654 N N . ASN A 1 85 ? -6.729 2.152 -9.552 1.00 86.62 85 ASN A N 1
ATOM 655 C CA . ASN A 1 85 ? -5.985 1.423 -10.574 1.00 86.62 85 ASN A CA 1
ATOM 656 C C . ASN A 1 85 ? -5.760 -0.032 -10.133 1.00 86.62 85 ASN A C 1
ATOM 658 O O . ASN A 1 85 ? -6.477 -0.937 -10.545 1.00 86.62 85 ASN A O 1
ATOM 662 N N . ALA A 1 86 ? -4.776 -0.252 -9.259 1.00 88.06 86 ALA A N 1
ATOM 663 C CA . ALA A 1 86 ? -4.478 -1.574 -8.706 1.00 88.06 86 ALA A CA 1
ATOM 664 C C . ALA A 1 86 ? -5.174 -1.843 -7.363 1.00 88.06 86 ALA A C 1
ATOM 666 O O . ALA A 1 86 ? -4.958 -2.904 -6.790 1.00 88.06 86 ALA A O 1
ATOM 667 N N . GLY A 1 87 ? -5.926 -0.865 -6.841 1.00 89.94 87 GLY A N 1
ATOM 668 C CA . GLY A 1 87 ? -6.530 -0.924 -5.508 1.00 89.94 87 GLY A CA 1
ATOM 669 C C . GLY A 1 87 ? -5.503 -0.893 -4.375 1.00 89.94 87 GLY A C 1
ATOM 670 O O . GLY A 1 87 ? -5.597 -1.686 -3.456 1.00 89.94 87 GLY A O 1
ATOM 671 N N . PHE A 1 88 ? -4.485 -0.025 -4.443 1.00 92.62 88 PHE A N 1
ATOM 672 C CA . PHE A 1 88 ? -3.488 0.070 -3.363 1.00 92.62 88 PHE A CA 1
ATOM 673 C C . PHE A 1 88 ? -4.088 0.569 -2.036 1.00 92.62 88 PHE A C 1
ATOM 675 O O . PHE A 1 88 ? -3.599 0.198 -0.973 1.00 92.62 88 PHE A O 1
ATOM 682 N N . PHE A 1 89 ? -5.128 1.404 -2.104 1.00 91.50 89 PHE A N 1
ATOM 683 C CA . PHE A 1 89 ? -5.841 1.932 -0.939 1.00 91.50 89 PHE A CA 1
ATOM 684 C C . PHE A 1 89 ? -7.099 1.126 -0.575 1.00 91.50 89 PHE A C 1
ATOM 686 O O . PHE A 1 89 ? -7.878 1.582 0.261 1.00 91.50 89 PHE A O 1
ATOM 693 N N . LEU A 1 90 ? -7.304 -0.038 -1.204 1.00 80.75 90 LEU A N 1
ATOM 694 C CA . LEU A 1 90 ? -8.432 -0.943 -0.967 1.00 80.75 90 LEU A CA 1
ATOM 695 C C . LEU A 1 90 ? -7.990 -2.217 -0.237 1.00 80.75 90 LEU A C 1
ATOM 697 O O . LEU A 1 90 ? -6.840 -2.665 -0.449 1.00 80.75 90 LEU A O 1
#